Protein AF-A0A2Z2K7Z4-F1 (afdb_monomer_lite)

Radius of gyration: 19.24 Å; chains: 1; bounding box: 43×26×57 Å

Secondary structure (DSSP, 8-state):
-------PPPPP--------SS-HHHHHHHHHHHHHHHHHHTTT---SS-HHHHHHHHHTT-------

Structure (mmCIF, N/CA/C/O backbone):
data_AF-A0A2Z2K7Z4-F1
#
_entry.id   AF-A0A2Z2K7Z4-F1
#
loop_
_atom_site.group_PDB
_atom_site.id
_atom_site.type_symbol
_atom_site.label_atom_id
_atom_site.label_alt_id
_atom_site.label_comp_id
_atom_site.label_asym_id
_atom_site.label_entity_id
_atom_site.label_seq_id
_atom_site.pdbx_PDB_ins_code
_atom_site.Cartn_x
_atom_site.Cartn_y
_atom_site.Cartn_z
_atom_site.occupancy
_atom_site.B_iso_or_equiv
_atom_site.auth_seq_id
_atom_site.auth_comp_id
_atom_site.auth_asym_id
_atom_site.auth_atom_id
_atom_site.pdbx_PDB_model_num
ATOM 1 N N . MET A 1 1 ? 25.893 5.195 46.051 1.00 44.56 1 MET A N 1
ATOM 2 C CA . MET A 1 1 ? 25.005 4.373 45.191 1.00 44.56 1 MET A CA 1
ATOM 3 C C . MET A 1 1 ? 25.405 4.552 43.729 1.00 44.56 1 MET A C 1
ATOM 5 O O . MET A 1 1 ? 25.262 5.649 43.201 1.00 44.56 1 MET A O 1
ATOM 9 N N . LYS A 1 2 ? 25.971 3.522 43.084 1.00 45.69 2 LYS A N 1
ATOM 10 C CA . LYS A 1 2 ? 26.358 3.571 41.661 1.00 45.69 2 LYS A CA 1
ATOM 11 C C . LYS A 1 2 ? 25.110 3.357 40.793 1.00 45.69 2 LYS A C 1
ATOM 13 O O . LYS A 1 2 ? 24.465 2.321 40.899 1.00 45.69 2 LYS A O 1
ATOM 18 N N . LYS A 1 3 ? 24.759 4.343 39.961 1.00 56.53 3 LYS A N 1
ATOM 19 C CA . LYS A 1 3 ? 23.643 4.266 39.002 1.00 56.53 3 LYS A CA 1
ATOM 20 C C . LYS A 1 3 ? 24.023 3.313 37.861 1.00 56.53 3 LYS A C 1
ATOM 22 O O . LYS A 1 3 ? 24.810 3.676 36.991 1.00 56.53 3 LYS A O 1
ATOM 27 N N . THR A 1 4 ? 23.476 2.103 37.855 1.00 56.38 4 THR A N 1
ATOM 28 C CA . THR A 1 4 ? 23.580 1.162 36.733 1.00 56.38 4 THR A CA 1
ATOM 29 C C . THR A 1 4 ? 22.713 1.658 35.575 1.00 56.38 4 THR A C 1
ATOM 31 O O . THR A 1 4 ? 21.484 1.659 35.641 1.00 56.38 4 THR A O 1
ATOM 34 N N . ARG A 1 5 ? 23.349 2.129 34.495 1.00 60.66 5 ARG A N 1
ATOM 35 C CA . ARG A 1 5 ? 22.661 2.437 33.233 1.00 60.66 5 ARG A CA 1
ATOM 36 C C . ARG A 1 5 ? 22.118 1.126 32.657 1.00 60.66 5 ARG A C 1
ATOM 38 O O . ARG A 1 5 ? 22.897 0.240 32.320 1.00 60.66 5 ARG A O 1
ATOM 45 N N . LYS A 1 6 ? 20.791 0.995 32.552 1.00 63.44 6 LYS A N 1
ATOM 46 C CA . LYS A 1 6 ? 20.144 -0.130 31.862 1.00 63.44 6 LYS A CA 1
ATOM 47 C C . LYS A 1 6 ? 20.541 -0.088 30.384 1.00 63.44 6 LYS A C 1
ATOM 49 O O . LYS A 1 6 ? 20.080 0.783 29.649 1.00 63.44 6 LYS A O 1
ATOM 54 N N . ILE A 1 7 ? 21.403 -1.009 29.962 1.00 66.56 7 ILE A N 1
ATOM 55 C CA . ILE A 1 7 ? 21.717 -1.233 28.550 1.00 66.56 7 ILE A CA 1
ATOM 56 C C . ILE A 1 7 ? 20.446 -1.814 27.923 1.00 66.56 7 ILE A C 1
ATOM 58 O O . ILE A 1 7 ? 20.065 -2.946 28.215 1.00 66.56 7 ILE A O 1
ATOM 62 N N . ARG A 1 8 ? 19.728 -1.009 27.132 1.00 70.56 8 ARG A N 1
ATOM 63 C CA . ARG A 1 8 ? 18.571 -1.487 26.365 1.00 70.56 8 ARG A CA 1
ATOM 64 C C . ARG A 1 8 ? 19.096 -2.479 25.327 1.00 70.56 8 ARG A C 1
ATOM 66 O O . ARG A 1 8 ? 19.898 -2.090 24.479 1.00 70.56 8 ARG A O 1
ATOM 73 N N . LYS A 1 9 ? 18.690 -3.750 25.419 1.00 73.94 9 LYS A N 1
ATOM 74 C CA . LYS A 1 9 ? 18.964 -4.738 24.366 1.00 73.94 9 LYS A CA 1
ATOM 75 C C . LYS A 1 9 ? 18.369 -4.209 23.059 1.00 73.94 9 LYS A C 1
ATOM 77 O O . LYS A 1 9 ? 17.246 -3.703 23.065 1.00 73.94 9 LYS A O 1
ATOM 82 N N . ARG A 1 10 ? 19.146 -4.255 21.974 1.00 74.12 10 ARG A N 1
ATOM 83 C CA . ARG A 1 10 ? 18.627 -3.922 20.643 1.00 74.12 10 ARG A CA 1
ATOM 84 C C . ARG A 1 10 ? 17.536 -4.945 20.304 1.00 74.12 10 ARG A C 1
ATOM 86 O O . ARG A 1 10 ? 17.732 -6.112 20.638 1.00 74.12 10 ARG A O 1
ATOM 93 N N . PRO A 1 11 ? 16.399 -4.521 19.731 1.00 79.88 11 PRO A N 1
ATOM 94 C CA . PRO A 1 11 ? 15.364 -5.458 19.322 1.00 79.88 11 PRO A CA 1
ATOM 95 C C . PRO A 1 11 ? 15.955 -6.444 18.312 1.00 79.88 11 PRO A C 1
ATOM 97 O O . PRO A 1 11 ? 16.667 -6.034 17.394 1.00 79.88 11 PRO A O 1
ATOM 100 N N . GLU A 1 12 ? 15.694 -7.731 18.518 1.00 84.44 12 GLU A N 1
ATOM 101 C CA . GLU A 1 12 ? 15.946 -8.756 17.510 1.00 84.44 12 GLU A CA 1
ATOM 102 C C . GLU A 1 12 ? 14.901 -8.552 16.410 1.00 84.44 12 GLU A C 1
ATOM 104 O O . GLU A 1 12 ? 13.701 -8.546 16.682 1.00 84.44 12 GLU A O 1
ATOM 109 N N . ILE A 1 13 ? 15.365 -8.257 15.195 1.00 84.44 13 ILE A N 1
ATOM 110 C CA . ILE A 1 13 ? 14.505 -8.049 14.031 1.00 84.44 13 ILE A CA 1
ATOM 111 C C . ILE A 1 13 ? 14.583 -9.325 13.209 1.00 84.44 13 ILE A C 1
ATOM 113 O O . ILE A 1 13 ? 15.650 -9.663 12.695 1.00 84.44 13 ILE A O 1
ATOM 117 N N . GLU A 1 14 ? 13.460 -10.019 13.094 1.00 84.56 14 GLU A N 1
ATOM 118 C CA . GLU A 1 14 ? 13.315 -11.145 12.183 1.00 84.56 14 GLU A CA 1
ATOM 119 C C . GLU A 1 14 ? 12.954 -10.596 10.799 1.00 84.56 14 GLU A C 1
ATOM 121 O O . GLU A 1 14 ? 11.987 -9.846 10.649 1.00 84.56 14 GLU A O 1
ATOM 126 N N . ILE A 1 15 ? 13.796 -10.885 9.805 1.00 78.56 15 ILE A N 1
ATOM 127 C CA . ILE A 1 15 ? 13.602 -10.447 8.421 1.00 78.56 15 ILE A CA 1
ATOM 128 C C . ILE A 1 15 ? 13.214 -11.675 7.609 1.00 78.56 15 ILE A C 1
ATOM 130 O O . ILE A 1 15 ? 14.025 -12.582 7.430 1.00 78.56 15 ILE A O 1
ATOM 134 N N . GLU A 1 16 ? 11.989 -11.678 7.098 1.00 79.12 16 GLU A N 1
ATOM 135 C CA . GLU A 1 16 ? 11.499 -12.708 6.190 1.00 79.12 16 GLU A CA 1
ATOM 136 C C . GLU A 1 16 ? 11.588 -12.205 4.746 1.00 79.12 16 GLU A C 1
ATOM 138 O O . GLU A 1 16 ? 11.060 -11.144 4.403 1.00 79.12 16 GLU A O 1
ATOM 143 N N . PHE A 1 17 ? 12.286 -12.955 3.892 1.00 77.56 17 PHE A N 1
ATOM 144 C CA . PHE A 1 17 ? 12.376 -12.658 2.466 1.00 77.56 17 PHE A CA 1
ATOM 145 C C . PHE A 1 17 ? 11.304 -13.444 1.726 1.00 77.56 17 PHE A C 1
ATOM 147 O O . PHE A 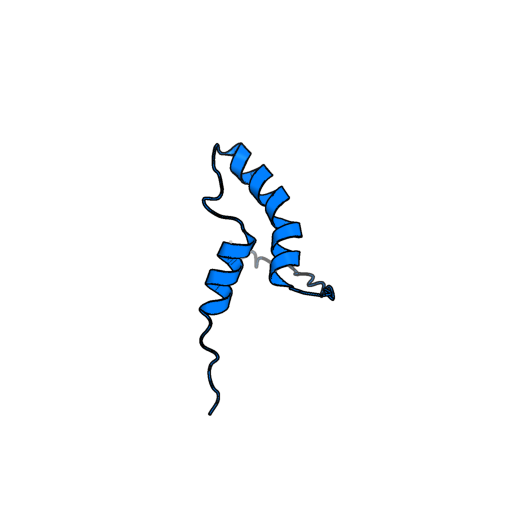1 17 ? 11.414 -14.657 1.560 1.00 77.56 17 PHE A O 1
ATOM 154 N N . VAL A 1 18 ? 10.278 -12.737 1.266 1.00 75.50 18 VAL A N 1
ATOM 155 C CA . VAL A 1 18 ? 9.186 -13.332 0.497 1.00 75.50 18 VAL A CA 1
ATOM 156 C C . VAL A 1 18 ? 9.486 -13.153 -0.994 1.00 75.50 18 VAL A C 1
ATOM 158 O O . VAL A 1 18 ? 9.6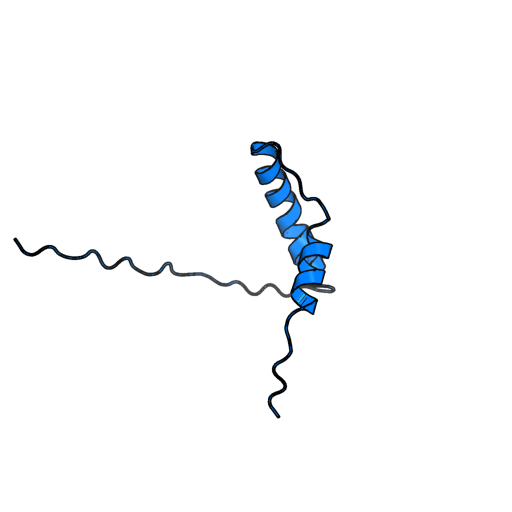25 -12.011 -1.441 1.00 75.50 18 VAL A O 1
ATOM 161 N N . PRO A 1 19 ? 9.616 -14.237 -1.781 1.00 72.31 19 PRO A N 1
ATOM 162 C CA . PRO A 1 19 ? 9.716 -14.125 -3.228 1.00 72.31 19 PRO A CA 1
ATOM 163 C C . PRO A 1 19 ? 8.376 -13.636 -3.779 1.00 72.31 19 PRO A C 1
ATOM 165 O O . PRO A 1 19 ? 7.324 -14.197 -3.477 1.00 72.31 19 PRO A O 1
ATOM 168 N N . VAL A 1 20 ? 8.420 -12.577 -4.580 1.00 75.19 20 VAL A N 1
ATOM 169 C CA . VAL A 1 20 ? 7.230 -11.970 -5.173 1.00 75.19 20 VAL A CA 1
ATOM 170 C C . VAL A 1 20 ? 7.308 -12.136 -6.683 1.00 75.19 20 VAL A C 1
ATOM 172 O O . VAL A 1 20 ? 8.282 -11.709 -7.303 1.00 75.19 20 VAL A O 1
ATOM 175 N N . GLU A 1 21 ? 6.295 -12.757 -7.279 1.00 78.12 21 GLU A N 1
ATOM 176 C CA . GLU A 1 21 ? 6.158 -12.815 -8.733 1.00 78.12 21 GLU A CA 1
ATOM 177 C C . GLU A 1 21 ? 5.617 -11.471 -9.252 1.00 78.12 21 GLU A C 1
ATOM 179 O O . GLU A 1 21 ? 4.606 -10.969 -8.762 1.00 78.12 21 GLU A O 1
ATOM 184 N N . GLY A 1 22 ? 6.276 -10.874 -10.249 1.00 84.06 22 GLY A N 1
ATOM 185 C CA . GLY A 1 22 ? 5.836 -9.614 -10.863 1.00 84.06 22 GLY A CA 1
ATOM 186 C C . GLY A 1 22 ? 6.494 -8.358 -10.278 1.00 84.06 22 GLY A C 1
ATOM 187 O O . GLY A 1 22 ? 7.705 -8.333 -10.067 1.00 84.06 22 GLY A O 1
ATOM 188 N N . ASP A 1 23 ? 5.721 -7.278 -10.103 1.00 87.38 23 ASP A N 1
ATOM 189 C CA . ASP A 1 23 ? 6.229 -5.983 -9.624 1.00 87.38 23 ASP A CA 1
ATOM 190 C C . ASP A 1 23 ? 6.276 -5.944 -8.081 1.00 87.38 23 ASP A C 1
ATOM 192 O O . ASP A 1 23 ? 5.220 -5.879 -7.439 1.00 87.38 23 ASP A O 1
ATOM 196 N N . PRO A 1 24 ? 7.473 -5.924 -7.461 1.00 88.25 24 PRO A N 1
ATOM 197 C CA . PRO A 1 24 ? 7.599 -5.916 -6.008 1.00 88.25 24 PRO A CA 1
ATOM 198 C C . PRO A 1 24 ? 7.015 -4.650 -5.373 1.00 88.25 24 PRO A C 1
ATOM 200 O O . PRO A 1 24 ? 6.529 -4.706 -4.246 1.00 88.25 24 PRO A O 1
ATOM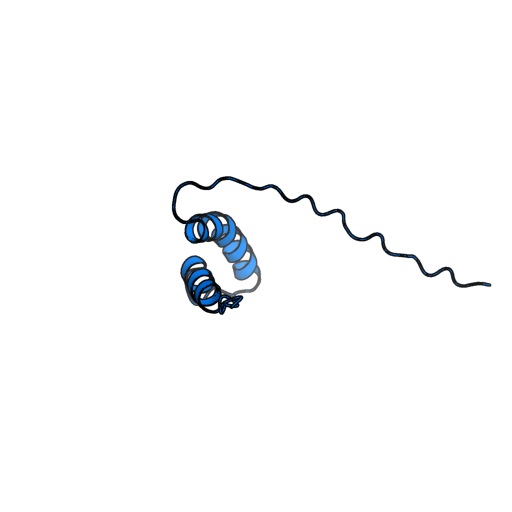 203 N N . ILE A 1 25 ? 7.021 -3.508 -6.071 1.00 91.38 25 ILE A N 1
ATOM 204 C CA . ILE A 1 25 ? 6.454 -2.269 -5.527 1.00 91.38 25 ILE A CA 1
ATOM 205 C C . ILE A 1 25 ? 4.933 -2.380 -5.441 1.00 91.38 25 ILE A C 1
ATOM 2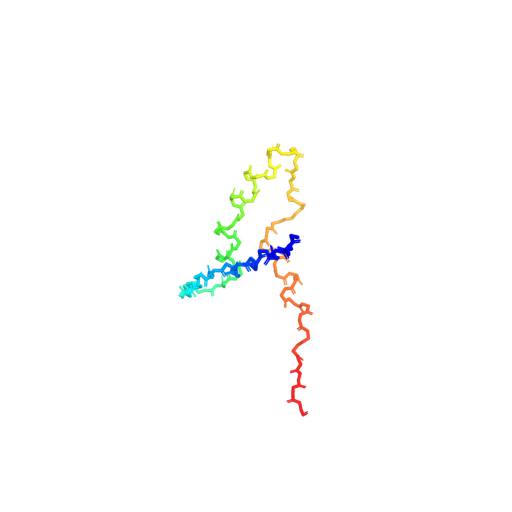07 O O . ILE A 1 25 ? 4.350 -1.954 -4.444 1.00 91.38 25 ILE A O 1
ATOM 211 N N . GLN A 1 26 ? 4.303 -2.979 -6.454 1.00 91.62 26 GLN A N 1
ATOM 212 C CA . GLN A 1 26 ? 2.864 -3.227 -6.444 1.00 91.62 26 GLN A CA 1
ATOM 213 C C . GLN A 1 26 ? 2.484 -4.150 -5.283 1.00 91.62 26 GLN A C 1
ATOM 215 O O . GLN A 1 26 ? 1.608 -3.807 -4.498 1.00 91.62 26 GLN A O 1
ATOM 220 N N . ALA A 1 27 ? 3.203 -5.261 -5.103 1.00 90.25 27 ALA A N 1
ATOM 221 C CA . ALA A 1 27 ? 2.913 -6.201 -4.024 1.00 90.25 27 ALA A CA 1
ATOM 222 C C . ALA A 1 27 ? 3.071 -5.584 -2.625 1.00 90.25 27 ALA A C 1
ATOM 224 O O . ALA A 1 27 ? 2.253 -5.829 -1.739 1.00 90.25 27 ALA A O 1
ATOM 225 N N . ILE A 1 28 ? 4.097 -4.749 -2.424 1.00 90.56 28 ILE A N 1
ATOM 226 C CA . ILE A 1 28 ? 4.269 -4.005 -1.171 1.00 90.56 28 ILE A CA 1
ATOM 227 C C . ILE A 1 28 ? 3.099 -3.037 -0.968 1.00 90.56 28 ILE A C 1
ATOM 229 O O . ILE A 1 28 ? 2.538 -2.979 0.126 1.00 90.56 28 ILE A O 1
ATOM 233 N N . ALA A 1 29 ? 2.719 -2.280 -1.999 1.00 93.94 29 ALA A N 1
ATOM 234 C CA . ALA A 1 29 ? 1.608 -1.342 -1.902 1.00 93.94 29 ALA A CA 1
ATOM 235 C C . ALA A 1 29 ? 0.299 -2.061 -1.544 1.00 93.94 29 ALA A C 1
ATOM 237 O O . ALA A 1 29 ? -0.344 -1.686 -0.566 1.00 93.94 29 ALA A O 1
ATOM 238 N N . ASP A 1 30 ? -0.028 -3.146 -2.243 1.00 92.56 30 ASP A N 1
ATOM 239 C CA . A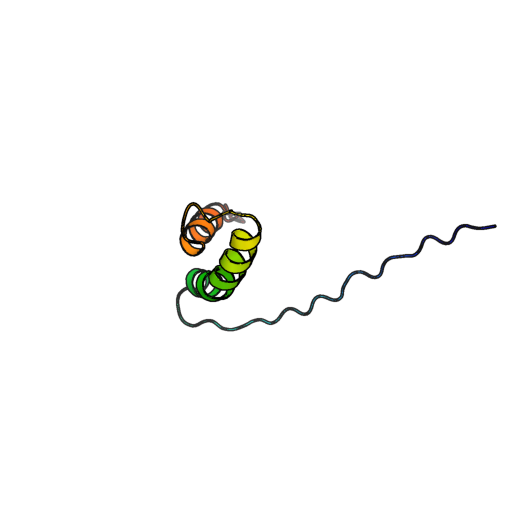SP A 1 30 ? -1.249 -3.925 -2.023 1.00 92.56 30 ASP A CA 1
ATOM 240 C C . ASP A 1 30 ? -1.312 -4.515 -0.605 1.00 92.56 30 ASP A C 1
ATOM 242 O O . ASP A 1 30 ? -2.373 -4.524 0.026 1.00 92.56 30 ASP A O 1
ATOM 246 N N . ALA A 1 31 ? -0.172 -4.961 -0.065 1.00 91.38 31 ALA A N 1
ATOM 247 C CA . ALA A 1 31 ? -0.091 -5.497 1.291 1.00 91.38 31 ALA A CA 1
ATOM 248 C C . ALA A 1 31 ? -0.269 -4.416 2.377 1.00 91.38 31 ALA A C 1
ATOM 250 O O . ALA A 1 31 ? -0.916 -4.657 3.401 1.00 91.38 31 ALA A O 1
ATOM 251 N N . PHE A 1 32 ? 0.302 -3.223 2.183 1.00 93.62 32 PHE A N 1
ATOM 252 C CA . PHE A 1 32 ? 0.362 -2.188 3.222 1.00 93.62 32 PHE A CA 1
ATOM 253 C C . PHE A 1 32 ? -0.763 -1.155 3.154 1.00 93.62 32 PHE A C 1
ATOM 255 O O . PHE A 1 32 ? -1.216 -0.672 4.197 1.00 93.62 32 PHE A O 1
ATOM 262 N N . GLU A 1 33 ? -1.220 -0.793 1.960 1.00 94.69 33 GLU A N 1
ATOM 263 C CA . GLU A 1 33 ? -2.161 0.307 1.745 1.00 94.69 33 GLU A CA 1
ATOM 264 C C . GLU A 1 33 ? -3.483 0.141 2.517 1.00 94.69 33 GLU A C 1
ATOM 266 O O . GLU A 1 33 ? -3.900 1.106 3.166 1.00 94.69 33 GLU A O 1
ATOM 271 N N . PRO A 1 34 ? -4.109 -1.052 2.606 1.00 94.44 34 PRO A N 1
ATOM 272 C CA . PRO A 1 34 ? -5.326 -1.230 3.403 1.00 94.44 34 PRO A CA 1
ATOM 273 C C . PRO A 1 34 ? -5.114 -0.947 4.897 1.00 94.44 34 PRO A C 1
ATOM 275 O O . PRO A 1 34 ? -5.953 -0.321 5.555 1.00 94.44 34 PRO A O 1
ATOM 278 N N . ILE A 1 35 ? -3.975 -1.387 5.441 1.00 95.06 35 ILE A N 1
ATOM 279 C CA . ILE A 1 35 ? -3.605 -1.190 6.848 1.00 95.06 35 ILE A CA 1
ATOM 280 C C . ILE A 1 35 ? -3.340 0.294 7.104 1.00 95.06 35 ILE A C 1
ATOM 282 O O . ILE A 1 35 ? -3.834 0.859 8.085 1.00 95.06 35 ILE A O 1
ATOM 286 N N . LEU A 1 36 ? -2.608 0.935 6.194 1.00 94.38 36 LEU A N 1
ATOM 287 C CA . LEU A 1 36 ? -2.289 2.352 6.258 1.00 94.38 36 LEU A CA 1
ATOM 288 C C . LEU A 1 36 ? -3.559 3.210 6.197 1.00 94.38 36 LEU A C 1
ATOM 290 O O . LEU A 1 36 ? -3.762 4.054 7.066 1.00 94.38 36 LEU A O 1
ATOM 294 N N . ILE A 1 37 ? -4.461 2.956 5.243 1.00 95.00 37 ILE A N 1
ATOM 295 C CA . ILE A 1 37 ? -5.747 3.660 5.120 1.00 95.00 37 ILE A CA 1
ATOM 296 C C . ILE A 1 37 ? -6.563 3.510 6.405 1.00 95.00 37 ILE A C 1
ATOM 298 O O . ILE A 1 37 ? -7.125 4.487 6.904 1.00 95.00 37 ILE A O 1
ATOM 302 N N . ARG A 1 38 ? -6.613 2.304 6.985 1.00 95.06 38 ARG A N 1
ATOM 303 C CA . ARG A 1 38 ? -7.316 2.067 8.253 1.00 95.06 38 ARG A CA 1
ATOM 304 C C . ARG A 1 38 ? -6.731 2.894 9.398 1.00 95.06 38 ARG A C 1
ATOM 306 O O . ARG A 1 38 ? -7.492 3.364 10.240 1.00 95.06 38 ARG A O 1
ATOM 313 N N . ALA A 1 39 ? -5.411 3.062 9.448 1.00 94.81 39 ALA A N 1
ATOM 314 C CA . ALA A 1 39 ? -4.752 3.904 10.441 1.00 94.81 39 ALA A CA 1
ATOM 315 C C . ALA A 1 39 ? -5.026 5.397 10.196 1.00 94.81 39 ALA A C 1
ATOM 317 O O . ALA A 1 39 ? -5.424 6.095 11.124 1.00 94.81 39 ALA A O 1
ATOM 318 N N . LEU A 1 40 ? -4.898 5.870 8.954 1.00 95.06 40 LEU A N 1
ATOM 319 C CA . LEU A 1 40 ? -5.112 7.272 8.575 1.00 95.06 40 LEU A CA 1
ATOM 320 C C . LEU A 1 40 ? -6.546 7.743 8.849 1.00 95.06 40 LEU A C 1
ATOM 322 O O . LEU A 1 40 ? -6.747 8.839 9.378 1.00 95.06 40 LEU A O 1
ATOM 326 N N . ARG A 1 41 ? -7.541 6.884 8.594 1.00 94.06 41 ARG A N 1
ATOM 327 C CA . ARG A 1 41 ? -8.954 7.178 8.886 1.00 94.06 41 ARG A CA 1
ATOM 328 C C . ARG A 1 41 ? -9.230 7.434 10.365 1.00 94.06 41 ARG A C 1
ATOM 330 O O . ARG A 1 41 ? -10.144 8.182 10.671 1.00 94.06 41 ARG A O 1
ATOM 337 N N . LYS A 1 42 ? -8.452 6.854 11.289 1.00 96.00 42 LYS A N 1
ATOM 338 C CA . LYS A 1 42 ? -8.606 7.130 12.733 1.00 96.00 42 LYS A CA 1
ATOM 339 C C . LYS A 1 42 ? -8.232 8.563 13.112 1.00 96.00 42 LYS A C 1
ATOM 341 O O . LYS A 1 42 ? -8.554 8.994 14.212 1.00 96.00 42 LYS A O 1
ATOM 346 N N . HIS A 1 43 ? -7.524 9.262 12.231 1.00 95.00 43 HIS A N 1
ATOM 347 C CA . HIS A 1 43 ? -7.038 10.619 12.439 1.00 95.00 43 HIS A CA 1
ATOM 348 C C . HIS A 1 43 ? -7.665 11.615 11.452 1.00 95.00 43 HIS A C 1
ATOM 350 O O . HIS A 1 43 ? -7.112 12.694 11.275 1.00 95.00 43 HIS A O 1
ATOM 356 N N . ASP A 1 44 ? -8.763 11.249 10.774 1.00 94.56 44 ASP A N 1
ATOM 357 C CA . ASP A 1 44 ? -9.398 12.051 9.712 1.00 94.56 44 ASP A CA 1
ATOM 358 C C . ASP A 1 44 ? -8.422 12.473 8.597 1.00 94.56 44 ASP A C 1
ATOM 360 O O . ASP A 1 44 ? -8.523 13.543 7.997 1.00 94.56 44 ASP A O 1
ATOM 364 N N . THR A 1 45 ? -7.452 11.604 8.302 1.00 95.06 45 THR A N 1
ATOM 365 C CA . THR A 1 45 ? -6.453 11.821 7.250 1.00 95.06 45 THR A CA 1
ATOM 366 C C . THR A 1 45 ? -6.615 10.834 6.102 1.00 95.06 45 THR A C 1
ATOM 368 O O . THR A 1 45 ? -7.235 9.775 6.233 1.00 95.06 45 THR A O 1
ATOM 371 N N . TYR A 1 46 ? -6.034 11.186 4.957 1.00 94.50 46 TYR A N 1
ATOM 372 C CA . TYR A 1 46 ? -6.041 10.372 3.751 1.00 94.50 46 TYR A CA 1
ATOM 373 C C . TYR A 1 46 ? -4.735 10.532 2.974 1.00 94.50 46 TYR A C 1
ATOM 375 O O . TYR A 1 46 ? -4.026 11.535 3.093 1.00 94.50 46 TYR A O 1
ATOM 383 N N . LEU A 1 47 ? -4.427 9.525 2.160 1.00 91.50 47 LEU A N 1
ATOM 384 C CA . LEU A 1 47 ? -3.353 9.607 1.184 1.00 91.50 47 LEU A CA 1
ATOM 385 C C . LEU A 1 47 ? -3.780 10.499 0.017 1.00 91.50 47 LEU A C 1
ATOM 387 O O . LEU A 1 47 ? -4.838 10.297 -0.571 1.00 91.50 47 LEU A O 1
ATOM 391 N N . LYS A 1 48 ? -2.935 11.467 -0.346 1.00 93.62 48 LYS A N 1
ATOM 392 C CA . LYS A 1 48 ? -3.171 12.338 -1.511 1.00 93.62 48 LYS A CA 1
ATOM 393 C C . LYS A 1 48 ? -3.009 11.614 -2.852 1.00 93.62 48 LYS A C 1
ATOM 395 O O . LYS A 1 48 ? -3.471 12.123 -3.865 1.00 93.62 48 LYS A O 1
ATOM 400 N N . MET A 1 49 ? -2.327 10.472 -2.856 1.00 94.62 49 MET A N 1
ATOM 401 C CA . MET A 1 49 ? -2.100 9.625 -4.024 1.00 94.62 49 MET A CA 1
ATOM 402 C C . MET A 1 49 ? -1.954 8.160 -3.588 1.00 94.62 49 MET A C 1
ATOM 404 O O . MET A 1 49 ? -1.629 7.935 -2.419 1.00 94.62 49 MET A O 1
ATOM 408 N N . PRO A 1 50 ? -2.158 7.186 -4.488 1.00 94.50 50 PRO A N 1
ATOM 409 C CA . PRO A 1 50 ? -1.969 5.769 -4.184 1.00 94.50 50 PRO A CA 1
ATOM 410 C C . PRO A 1 50 ? -0.578 5.467 -3.617 1.00 94.50 50 PRO A C 1
ATOM 412 O O . PRO A 1 50 ? 0.420 6.068 -4.035 1.00 94.50 50 PRO A O 1
ATOM 415 N N . LEU A 1 51 ? -0.492 4.511 -2.686 1.00 94.44 51 LEU A N 1
ATOM 416 C CA . LEU A 1 51 ? 0.781 4.150 -2.052 1.00 94.44 51 LEU A CA 1
ATOM 417 C C . LEU A 1 51 ? 1.810 3.661 -3.083 1.00 94.44 51 LEU A C 1
ATOM 419 O O . LEU A 1 51 ? 2.986 4.012 -2.991 1.00 94.44 51 LEU A O 1
ATOM 423 N N . VAL A 1 52 ? 1.367 2.910 -4.095 1.00 94.50 52 VAL A N 1
ATOM 424 C CA . VAL A 1 52 ? 2.230 2.421 -5.182 1.00 94.50 52 VAL A CA 1
ATOM 425 C C . VAL A 1 52 ? 2.951 3.560 -5.909 1.00 94.50 52 VAL A C 1
ATOM 427 O O . VAL A 1 52 ? 4.157 3.476 -6.152 1.00 94.50 52 VAL A O 1
ATOM 430 N N . ASP A 1 53 ? 2.255 4.658 -6.204 1.00 93.50 53 ASP A N 1
ATOM 431 C CA . ASP A 1 53 ? 2.827 5.786 -6.940 1.00 93.50 53 ASP A CA 1
ATOM 432 C C . ASP A 1 53 ? 3.859 6.526 -6.091 1.00 93.50 53 ASP A C 1
ATOM 434 O O . ASP A 1 53 ? 4.943 6.868 -6.572 1.00 93.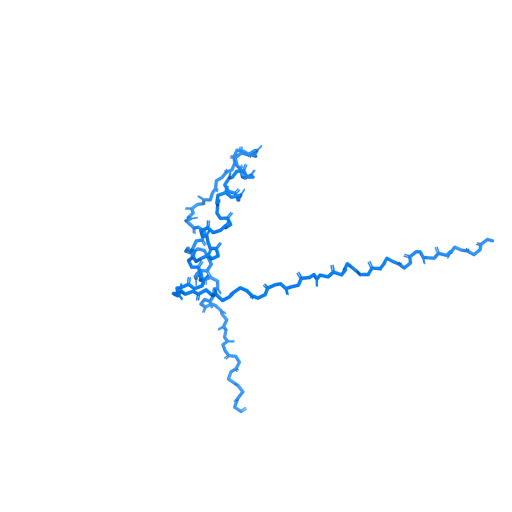50 53 ASP A O 1
ATOM 438 N N . PHE A 1 54 ? 3.561 6.700 -4.802 1.00 92.44 54 PHE A N 1
ATOM 439 C CA . PHE A 1 54 ? 4.489 7.278 -3.835 1.00 92.44 54 PHE A CA 1
ATOM 440 C C . PHE A 1 54 ? 5.781 6.451 -3.723 1.00 92.44 54 PHE A C 1
ATOM 442 O O . PHE A 1 54 ? 6.887 6.996 -3.792 1.00 92.44 54 PHE A O 1
ATOM 449 N N . LEU A 1 55 ? 5.658 5.124 -3.619 1.00 91.81 55 LEU A N 1
ATOM 450 C CA . LEU A 1 55 ? 6.804 4.214 -3.554 1.00 91.81 55 LEU A CA 1
ATOM 451 C C . LEU A 1 55 ? 7.632 4.248 -4.844 1.00 91.81 55 LEU A C 1
ATOM 453 O O . LEU A 1 55 ? 8.860 4.325 -4.784 1.00 91.81 55 LEU A O 1
ATOM 457 N N . ARG A 1 56 ? 6.982 4.264 -6.014 1.00 91.81 56 ARG A N 1
ATOM 458 C CA . ARG A 1 56 ? 7.665 4.381 -7.313 1.00 91.81 56 ARG A CA 1
ATOM 459 C C . ARG A 1 56 ? 8.418 5.700 -7.452 1.00 91.81 56 ARG A C 1
ATOM 461 O O . ARG A 1 56 ? 9.540 5.707 -7.958 1.00 91.81 56 ARG A O 1
ATOM 468 N N . MET A 1 57 ? 7.834 6.811 -7.000 1.00 90.56 57 MET A N 1
ATOM 469 C CA . MET A 1 57 ? 8.506 8.113 -7.001 1.00 90.56 57 MET A CA 1
ATOM 470 C C . MET A 1 57 ? 9.788 8.095 -6.167 1.00 90.56 57 MET A C 1
ATOM 472 O O . MET A 1 57 ? 10.803 8.624 -6.615 1.00 90.56 57 MET A O 1
ATOM 476 N N . HIS A 1 58 ? 9.767 7.464 -4.992 1.00 84.94 58 HIS A N 1
ATOM 477 C CA . HIS A 1 58 ? 10.949 7.368 -4.137 1.00 84.94 58 HIS A CA 1
ATOM 478 C C . HIS A 1 58 ? 11.986 6.361 -4.633 1.00 84.94 58 HIS A C 1
ATOM 480 O O . HIS A 1 58 ? 13.179 6.650 -4.575 1.00 84.94 58 HIS A O 1
ATOM 486 N N . ALA A 1 59 ? 11.560 5.224 -5.184 1.00 82.50 59 ALA A N 1
ATOM 487 C CA . ALA A 1 59 ? 12.474 4.237 -5.754 1.00 82.50 59 ALA A CA 1
ATOM 488 C C . ALA A 1 59 ? 13.300 4.814 -6.920 1.00 82.50 59 ALA A C 1
ATOM 490 O O . ALA A 1 59 ? 14.479 4.497 -7.060 1.00 82.50 59 ALA A O 1
ATOM 491 N N . ARG A 1 60 ? 12.715 5.719 -7.718 1.00 71.62 60 ARG A N 1
ATOM 492 C CA . ARG A 1 60 ? 13.403 6.417 -8.822 1.00 71.62 60 ARG A CA 1
ATOM 493 C C . ARG A 1 60 ? 14.519 7.366 -8.371 1.00 71.62 60 ARG A C 1
ATOM 495 O O . ARG A 1 60 ? 15.338 7.748 -9.197 1.00 71.62 60 ARG A O 1
ATOM 502 N N . GLN A 1 61 ? 14.542 7.782 -7.104 1.00 63.03 61 GLN A N 1
ATOM 503 C CA . GLN A 1 61 ? 15.468 8.806 -6.604 1.00 63.03 61 GLN A CA 1
ATOM 504 C C . GLN A 1 61 ? 16.782 8.253 -6.051 1.00 63.03 61 GLN A C 1
ATOM 506 O O . GLN A 1 61 ? 17.603 9.037 -5.583 1.00 63.03 61 GLN A O 1
ATOM 511 N N . LEU A 1 62 ? 17.017 6.940 -6.087 1.00 58.03 62 LEU A N 1
ATOM 512 C CA . LEU A 1 62 ? 18.319 6.399 -5.709 1.00 58.03 62 LEU A CA 1
ATOM 513 C C . LEU A 1 62 ? 19.302 6.614 -6.869 1.00 58.03 62 LEU A C 1
ATOM 515 O O . LEU A 1 62 ? 19.176 5.922 -7.881 1.00 58.03 62 LEU A O 1
ATOM 519 N N . PRO A 1 63 ? 20.301 7.518 -6.762 1.00 54.12 63 PRO A N 1
ATOM 520 C CA . PRO A 1 63 ? 21.450 7.420 -7.639 1.00 54.12 63 PRO A CA 1
ATOM 521 C C . PRO A 1 63 ? 22.077 6.058 -7.356 1.00 54.12 63 PRO A C 1
ATOM 523 O O . PRO A 1 63 ? 22.547 5.793 -6.245 1.00 54.12 63 PRO A O 1
ATOM 526 N N . THR A 1 64 ? 22.071 5.169 -8.346 1.00 59.66 64 THR A N 1
ATOM 527 C CA . THR A 1 64 ? 23.033 4.075 -8.376 1.00 59.66 64 THR A CA 1
ATOM 528 C C . THR A 1 64 ? 24.388 4.737 -8.215 1.00 59.66 64 THR A C 1
ATOM 530 O O . THR A 1 64 ? 24.814 5.478 -9.097 1.00 59.66 64 THR A O 1
ATOM 533 N N . LYS A 1 65 ? 25.038 4.549 -7.061 1.00 54.97 65 LYS A N 1
ATOM 534 C CA . LYS A 1 65 ? 26.472 4.790 -6.971 1.00 54.97 65 LYS A CA 1
ATOM 535 C C . LYS A 1 65 ? 27.087 3.870 -8.015 1.00 54.97 65 LYS A C 1
ATOM 537 O O . LYS A 1 65 ? 27.207 2.670 -7.783 1.00 54.97 65 LYS A O 1
ATOM 542 N N . SER A 1 66 ? 27.372 4.431 -9.182 1.00 50.53 66 SER A N 1
ATOM 543 C CA . SER A 1 66 ? 28.277 3.868 -10.160 1.00 50.53 66 SER A CA 1
ATOM 544 C C . SER A 1 66 ? 29.599 3.728 -9.415 1.00 50.53 66 SER A C 1
ATOM 546 O O . SER A 1 66 ? 30.275 4.720 -9.154 1.00 50.53 66 SER A O 1
ATOM 548 N N . ASN A 1 67 ? 29.887 2.522 -8.932 1.00 50.38 67 ASN A N 1
ATOM 549 C CA . ASN A 1 67 ? 31.255 2.155 -8.617 1.00 50.38 67 ASN A CA 1
ATOM 550 C C . ASN A 1 67 ? 31.941 2.021 -9.974 1.00 50.38 67 ASN A C 1
ATOM 552 O O . ASN A 1 67 ? 31.805 0.991 -10.632 1.00 50.38 67 ASN A O 1
ATOM 556 N N . GLU A 1 68 ? 32.567 3.110 -10.399 1.00 44.75 68 GLU A N 1
ATOM 557 C CA . GLU A 1 68 ? 33.618 3.119 -11.411 1.00 44.75 68 GLU A CA 1
ATOM 558 C C . GLU A 1 68 ? 34.964 3.242 -10.688 1.00 44.75 68 GLU A C 1
ATOM 560 O O . GLU A 1 68 ? 35.029 4.019 -9.702 1.00 44.75 68 GLU A O 1
#

Sequence (68 aa):
MKKTRKIRKRPEIEIEFVPVEGDPIQAIADAFEPILIRALRKHDTYLKMPLVDFLRMHARQLPTKSNE

Organism: NCBI:txid414771

Foldseek 3Di:
DDDDDPPPDDDDDDDDDDDDPDDPLVVVQVVCVVVVQVVQVVVVHDDPDRSSVVSVVVVVPDDPPPPD

pLDDT: mean 80.92, std 15.57, range [44.56, 96.0]